Protein AF-A0A4S3JW71-F1 (afdb_monomer_lite)

Sequence (68 aa):
MQFANAAGATVIATTSSDEKAKKLKELGAEHVINYKSGANWGEIAHMLTPGNVGVDHIVEVGGSGTLN

Organism: NCBI:txid1220188

InterPro domains:
  IPR013149 Alcohol dehydrogenase-like, C-terminal [PF00107] (1-65)
  IPR036291 NAD(P)-binding domain superfamily [SSF51735] (2-67)
  IPR052711 Zinc-type Alcohol Dehydrogenase-like [PTHR45033] (1-67)

Foldseek 3Di:
DVVCVVVVHQAEAEDQDPVVQVVVVVVPHPHYHNVVVVDPVQQVQQVSDVVSPGDPDDDDPDPPPPDD

Secondary structure (DSSP, 8-state):
-HHHHHTT---EEEES-HHHHHHHHHTT-SEEEEGGGSS-HHHHHHHTSGGG---S-------S-S--

Radius of gyration: 12.13 Å; chains: 1; bounding box: 25×34×26 Å

pLDDT: mean 76.29, std 12.7, range [33.78, 88.0]

Structure (mmCIF, N/CA/C/O backbone):
data_AF-A0A4S3JW71-F1
#
_entry.id   AF-A0A4S3JW71-F1
#
loop_
_atom_site.group_PDB
_atom_site.id
_atom_site.type_symbol
_atom_site.label_atom_id
_atom_site.label_alt_id
_atom_site.label_comp_id
_atom_site.label_asym_id
_atom_site.label_entity_id
_atom_site.label_seq_id
_atom_site.pdbx_PDB_ins_code
_atom_site.Cartn_x
_atom_site.Cartn_y
_atom_site.Cartn_z
_atom_site.occupancy
_atom_site.B_iso_or_equiv
_atom_site.auth_seq_id
_atom_site.auth_comp_id
_atom_site.auth_asym_id
_atom_site.auth_atom_id
_atom_site.pdbx_PDB_model_num
ATOM 1 N N . MET A 1 1 ? -8.856 1.105 -1.002 1.00 61.34 1 MET A N 1
ATOM 2 C CA . MET A 1 1 ? -8.267 -0.021 -0.251 1.00 61.34 1 MET A CA 1
ATOM 3 C C . MET A 1 1 ? -9.088 -1.278 -0.462 1.00 61.34 1 MET A C 1
ATOM 5 O O . MET A 1 1 ? -8.725 -2.060 -1.318 1.00 61.34 1 MET A O 1
ATOM 9 N N . GLN A 1 2 ? -10.246 -1.412 0.191 1.00 71.81 2 GLN A N 1
ATOM 10 C CA . GLN A 1 2 ? -11.027 -2.658 0.196 1.00 71.81 2 GLN A CA 1
ATOM 11 C C . GLN A 1 2 ? -11.368 -3.206 -1.202 1.00 71.81 2 GLN A C 1
ATOM 13 O O . GLN A 1 2 ? -11.214 -4.398 -1.427 1.00 71.81 2 GLN A O 1
ATOM 18 N N . PHE A 1 3 ? -11.729 -2.350 -2.165 1.00 72.06 3 PHE A N 1
ATOM 19 C CA . PHE A 1 3 ? -11.965 -2.781 -3.552 1.00 72.06 3 PHE A CA 1
ATOM 20 C C . PHE A 1 3 ? -10.700 -3.253 -4.280 1.00 72.06 3 PHE A C 1
ATOM 22 O O . PHE A 1 3 ? -10.757 -4.212 -5.036 1.00 72.06 3 PHE A O 1
ATOM 29 N N . ALA A 1 4 ? -9.562 -2.600 -4.040 1.00 72.94 4 ALA A N 1
ATOM 30 C CA . ALA A 1 4 ? -8.291 -2.968 -4.655 1.00 72.94 4 ALA A CA 1
ATOM 31 C C . ALA A 1 4 ? -7.759 -4.287 -4.068 1.00 72.94 4 ALA A C 1
ATOM 33 O O . ALA A 1 4 ? -7.378 -5.176 -4.821 1.00 72.94 4 ALA A O 1
ATOM 34 N N . ASN A 1 5 ? -7.865 -4.474 -2.748 1.00 69.38 5 ASN A N 1
ATOM 35 C CA . ASN A 1 5 ? -7.570 -5.759 -2.109 1.00 69.38 5 ASN A CA 1
ATOM 36 C C . ASN A 1 5 ? -8.494 -6.873 -2.604 1.00 69.38 5 ASN A C 1
ATOM 38 O O . ASN A 1 5 ? -8.025 -7.966 -2.898 1.00 69.38 5 ASN A O 1
ATOM 42 N N . ALA A 1 6 ? -9.799 -6.607 -2.719 1.00 72.19 6 ALA A N 1
ATOM 43 C CA . ALA A 1 6 ? -10.755 -7.585 -3.236 1.00 72.19 6 ALA A CA 1
ATOM 44 C C . ALA A 1 6 ? -10.472 -7.970 -4.700 1.00 72.19 6 ALA A C 1
ATOM 46 O O . ALA A 1 6 ? -10.792 -9.081 -5.111 1.00 72.19 6 ALA A O 1
ATOM 47 N N . ALA A 1 7 ? -9.842 -7.076 -5.468 1.00 76.19 7 ALA A N 1
ATOM 48 C CA . ALA A 1 7 ? -9.378 -7.332 -6.828 1.00 76.19 7 ALA A CA 1
ATOM 49 C C . ALA A 1 7 ? -7.999 -8.024 -6.894 1.00 76.19 7 ALA A C 1
ATOM 51 O O . ALA A 1 7 ? -7.505 -8.274 -7.990 1.00 76.19 7 ALA A O 1
ATOM 52 N N . GLY A 1 8 ? -7.371 -8.328 -5.751 1.00 77.38 8 GLY A N 1
ATOM 53 C CA . GLY A 1 8 ? -6.042 -8.944 -5.687 1.00 77.38 8 GLY A CA 1
ATOM 54 C C . GLY A 1 8 ? -4.888 -7.993 -6.012 1.00 77.38 8 GLY A C 1
ATOM 55 O O . GLY A 1 8 ? -3.793 -8.454 -6.320 1.00 77.38 8 GLY A O 1
ATOM 56 N N . ALA A 1 9 ? -5.116 -6.679 -5.971 1.00 80.62 9 ALA A N 1
ATOM 57 C CA . ALA A 1 9 ? -4.076 -5.695 -6.238 1.00 80.62 9 ALA A CA 1
ATOM 58 C C . ALA A 1 9 ? -3.168 -5.486 -5.016 1.00 80.62 9 ALA A C 1
ATOM 60 O O . ALA A 1 9 ? -3.642 -5.436 -3.879 1.00 80.62 9 ALA A O 1
ATOM 61 N N . THR A 1 10 ? -1.875 -5.264 -5.259 1.00 82.69 10 THR A N 1
ATOM 62 C CA . THR A 1 10 ? -0.948 -4.744 -4.246 1.00 82.69 10 THR A CA 1
ATOM 63 C C . THR A 1 10 ? -1.269 -3.277 -3.986 1.00 82.69 10 THR A C 1
ATOM 65 O O . THR A 1 10 ? -1.219 -2.446 -4.894 1.00 82.69 10 THR A O 1
ATOM 68 N N . VAL A 1 11 ? -1.605 -2.940 -2.741 1.00 85.38 11 VAL A N 1
ATOM 69 C CA . VAL A 1 11 ? -2.032 -1.584 -2.383 1.00 85.38 11 VAL A CA 1
ATOM 70 C C . VAL A 1 11 ? -0.969 -0.871 -1.559 1.00 85.38 11 VAL A C 1
ATOM 72 O O . VAL A 1 11 ? -0.702 -1.231 -0.412 1.00 85.38 11 VAL A O 1
ATOM 75 N N . ILE A 1 12 ? -0.411 0.192 -2.137 1.00 87.12 12 ILE A N 1
ATOM 76 C CA . ILE A 1 12 ? 0.552 1.087 -1.493 1.00 87.12 12 ILE A CA 1
ATOM 77 C C . ILE A 1 12 ? -0.158 2.403 -1.167 1.00 87.12 12 ILE A C 1
ATOM 79 O O . ILE A 1 12 ? -0.706 3.060 -2.049 1.00 87.12 12 ILE A O 1
ATOM 83 N N . ALA A 1 13 ? -0.155 2.797 0.103 1.00 86.88 13 ALA A N 1
ATOM 84 C CA . ALA A 1 13 ? -0.756 4.039 0.574 1.00 86.88 13 ALA A CA 1
ATOM 85 C C . ALA A 1 13 ? 0.317 5.044 0.994 1.00 86.88 13 ALA A C 1
ATOM 87 O O . ALA A 1 13 ? 1.297 4.672 1.634 1.00 86.88 13 ALA A O 1
ATOM 88 N N . THR A 1 14 ? 0.110 6.329 0.723 1.00 86.38 14 THR A N 1
ATOM 89 C CA . THR A 1 14 ? 0.979 7.403 1.217 1.00 86.38 14 THR A CA 1
ATOM 90 C C . THR A 1 14 ? 0.234 8.262 2.240 1.00 86.38 14 THR A C 1
ATOM 92 O O . THR A 1 14 ? -0.966 8.512 2.128 1.00 86.38 14 THR A O 1
ATOM 95 N N . THR A 1 15 ? 0.921 8.694 3.296 1.00 86.38 15 THR A N 1
ATOM 96 C CA . THR A 1 15 ? 0.348 9.574 4.327 1.00 86.38 15 THR A CA 1
ATOM 97 C C . THR A 1 15 ? 1.425 10.455 4.949 1.00 86.38 15 THR A C 1
ATOM 99 O O . THR A 1 15 ? 2.605 10.152 4.872 1.00 86.38 15 THR A O 1
ATOM 102 N N . SER A 1 16 ? 1.030 11.554 5.582 1.00 82.88 16 SER A N 1
ATOM 103 C CA . SER A 1 16 ? 1.921 12.438 6.349 1.00 82.88 16 SER A CA 1
ATOM 104 C C . SER A 1 16 ? 1.839 12.218 7.859 1.00 82.88 16 SER A C 1
ATOM 106 O O . SER A 1 16 ? 2.408 12.993 8.630 1.00 82.88 16 SER A O 1
ATOM 108 N N . SER A 1 17 ? 1.069 11.230 8.313 1.00 83.50 17 SER A N 1
ATOM 109 C CA . SER A 1 17 ? 0.816 11.006 9.737 1.00 83.50 17 SER A CA 1
ATOM 110 C C . SER A 1 17 ? 0.844 9.522 10.069 1.00 83.50 17 SER A C 1
ATOM 112 O O . SER A 1 17 ? 0.106 8.743 9.463 1.00 83.50 17 SER A O 1
ATOM 114 N N . ASP A 1 18 ? 1.621 9.154 11.084 1.00 80.88 18 ASP A N 1
ATOM 115 C CA . ASP A 1 18 ? 1.709 7.786 11.604 1.00 80.88 18 ASP A CA 1
ATOM 116 C C . ASP A 1 18 ? 0.372 7.255 12.135 1.00 80.88 18 ASP A C 1
ATOM 118 O O . ASP A 1 18 ? 0.054 6.078 11.974 1.00 80.88 18 ASP A O 1
ATOM 122 N N . GLU A 1 19 ? -0.465 8.123 12.703 1.00 83.81 19 GLU A N 1
ATOM 123 C CA . GLU A 1 19 ? -1.807 7.742 13.154 1.00 83.81 19 GLU A CA 1
ATOM 124 C C . GLU A 1 19 ? -2.695 7.303 11.978 1.00 83.81 19 GLU A C 1
ATOM 126 O O . GLU A 1 19 ? -3.315 6.239 12.006 1.00 83.81 19 GLU A O 1
ATOM 131 N N . LYS A 1 20 ? -2.667 8.069 10.878 1.00 83.19 20 LYS A N 1
ATOM 132 C CA . LYS A 1 20 ? -3.328 7.690 9.623 1.00 83.19 20 LYS A CA 1
ATOM 133 C C . LYS A 1 20 ? -2.695 6.435 9.025 1.00 83.19 20 LYS A C 1
ATOM 135 O O . LYS A 1 20 ? -3.411 5.631 8.439 1.00 83.19 20 LYS A O 1
ATOM 140 N N . ALA A 1 21 ? -1.386 6.237 9.192 1.00 84.75 21 ALA A N 1
ATOM 141 C CA . ALA A 1 21 ? -0.697 5.064 8.667 1.00 84.75 21 ALA A CA 1
ATOM 142 C C . ALA A 1 21 ? -1.218 3.761 9.282 1.00 84.75 21 ALA A C 1
ATOM 144 O O . ALA A 1 21 ? -1.474 2.804 8.551 1.00 84.75 21 ALA A O 1
ATOM 145 N N . LYS A 1 22 ? -1.444 3.741 10.602 1.00 84.94 22 LYS A N 1
ATOM 146 C CA . LYS A 1 22 ? -2.054 2.590 11.289 1.00 84.94 22 LYS A CA 1
ATOM 147 C C . LYS A 1 22 ? -3.442 2.285 10.731 1.00 84.94 22 LYS A C 1
ATOM 149 O O . LYS A 1 22 ? -3.692 1.161 10.306 1.00 84.94 22 LYS A O 1
ATOM 154 N N . LYS A 1 23 ? -4.283 3.313 10.608 1.00 85.81 23 LYS A N 1
ATOM 155 C CA . LYS A 1 23 ? -5.638 3.169 10.068 1.00 85.81 23 LYS A CA 1
ATOM 156 C C . LYS A 1 23 ? -5.650 2.667 8.620 1.00 85.81 23 LYS A C 1
ATOM 158 O O . LYS A 1 23 ? -6.502 1.868 8.254 1.00 85.81 23 LYS A O 1
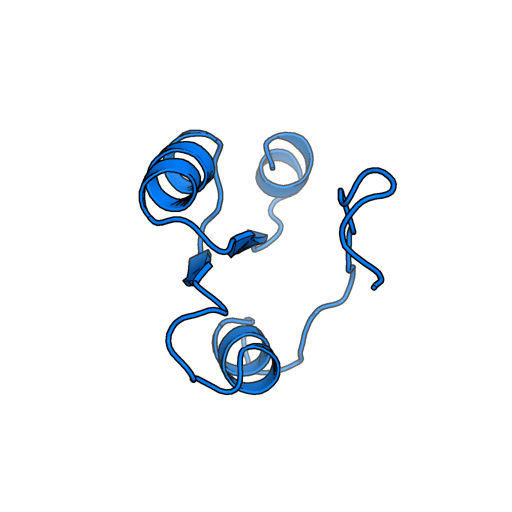ATOM 163 N N . LEU A 1 24 ? -4.704 3.106 7.787 1.00 85.81 24 LEU A N 1
ATOM 164 C CA . LEU A 1 24 ? -4.586 2.640 6.400 1.00 85.81 24 LEU A CA 1
ATOM 165 C C . LEU A 1 24 ? -4.230 1.150 6.327 1.00 85.81 24 LEU A C 1
ATOM 167 O O . LEU A 1 24 ? -4.812 0.446 5.504 1.00 85.81 24 LEU A O 1
ATOM 171 N N . LYS A 1 25 ? -3.351 0.660 7.213 1.00 84.50 25 LYS A N 1
ATOM 172 C CA . LYS A 1 25 ? -3.051 -0.778 7.325 1.00 84.50 25 LYS A CA 1
ATOM 173 C C . LYS A 1 25 ? -4.281 -1.583 7.736 1.00 84.50 25 LYS A C 1
ATOM 175 O O . LYS A 1 25 ? -4.586 -2.585 7.102 1.00 84.50 25 LYS A O 1
ATOM 180 N N . GLU A 1 26 ? -5.030 -1.115 8.734 1.00 84.62 26 GLU A N 1
ATOM 181 C CA . GLU A 1 26 ? -6.277 -1.768 9.169 1.00 84.62 26 GLU A CA 1
ATOM 182 C C . GLU A 1 26 ? -7.338 -1.818 8.057 1.00 84.62 26 GLU A C 1
ATOM 184 O O . GLU A 1 26 ? -8.127 -2.756 7.984 1.00 84.62 26 GLU A O 1
ATOM 189 N N . LEU A 1 27 ? -7.341 -0.832 7.155 1.00 82.31 27 LEU A N 1
ATOM 190 C CA . LEU A 1 27 ? -8.241 -0.778 5.999 1.00 82.31 27 LEU A CA 1
ATOM 191 C C . LEU A 1 27 ? -7.784 -1.636 4.806 1.00 82.31 27 LEU A C 1
ATOM 193 O O . LEU A 1 27 ? -8.488 -1.666 3.790 1.00 82.31 27 LEU A O 1
ATOM 197 N N . GLY A 1 28 ? -6.636 -2.311 4.916 1.00 79.88 28 GLY A N 1
ATOM 198 C CA . GLY A 1 28 ? -6.112 -3.233 3.910 1.00 79.88 28 GLY A CA 1
ATOM 199 C C . GLY A 1 28 ? -4.942 -2.705 3.079 1.00 79.88 28 GLY A C 1
ATOM 200 O O . GLY A 1 28 ? -4.570 -3.354 2.111 1.00 79.88 28 GLY A O 1
ATOM 201 N N . ALA A 1 29 ? -4.337 -1.561 3.405 1.00 85.69 29 ALA A N 1
ATOM 202 C CA . ALA A 1 29 ? -3.102 -1.169 2.725 1.00 85.69 29 ALA A CA 1
ATOM 203 C C . ALA A 1 29 ? -1.975 -2.157 3.067 1.00 85.69 29 ALA A C 1
ATOM 205 O O . ALA A 1 29 ? -1.593 -2.281 4.233 1.00 85.69 29 ALA A O 1
ATOM 206 N N . GLU A 1 30 ? -1.433 -2.825 2.052 1.00 85.31 30 GLU A N 1
ATOM 207 C CA . GLU A 1 30 ? -0.312 -3.758 2.198 1.00 85.31 30 GLU A CA 1
ATOM 208 C C . GLU A 1 30 ? 0.964 -3.009 2.598 1.00 85.31 30 GLU A C 1
ATOM 210 O O . GLU A 1 30 ? 1.668 -3.377 3.543 1.00 85.31 30 GLU A O 1
ATOM 215 N N . HIS A 1 31 ? 1.206 -1.873 1.945 1.00 87.00 31 HIS A N 1
ATOM 216 C CA . HIS A 1 31 ? 2.305 -0.984 2.280 1.00 87.00 31 HIS A CA 1
ATOM 217 C C . HIS A 1 31 ? 1.799 0.418 2.589 1.00 87.00 31 HIS A C 1
ATOM 219 O O . HIS A 1 31 ? 0.876 0.926 1.955 1.00 87.00 31 HIS A O 1
ATOM 225 N N . VAL A 1 32 ? 2.434 1.068 3.564 1.00 88.00 32 VAL A N 1
ATOM 226 C CA . VAL A 1 32 ? 2.154 2.463 3.900 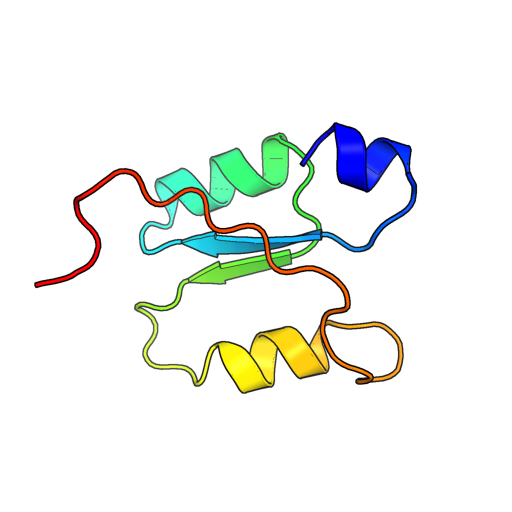1.00 88.00 32 VAL A CA 1
ATOM 227 C C . VAL A 1 32 ? 3.461 3.234 3.993 1.00 88.00 32 VAL A C 1
ATOM 229 O O . VAL A 1 32 ? 4.334 2.876 4.781 1.00 88.00 32 VAL A O 1
ATOM 232 N N . ILE A 1 33 ? 3.575 4.299 3.204 1.00 86.06 33 ILE A N 1
ATOM 233 C CA . ILE A 1 33 ? 4.741 5.176 3.128 1.00 86.06 33 ILE A CA 1
ATOM 234 C C . ILE A 1 33 ? 4.397 6.500 3.812 1.00 86.06 33 ILE A C 1
ATOM 236 O O . ILE A 1 33 ? 3.444 7.184 3.428 1.00 86.06 33 ILE A O 1
ATOM 240 N N . ASN A 1 34 ? 5.191 6.886 4.813 1.00 84.81 34 ASN A N 1
ATOM 241 C CA . ASN A 1 34 ? 5.114 8.229 5.373 1.00 84.81 34 ASN A CA 1
ATOM 242 C C . ASN A 1 34 ? 6.010 9.178 4.567 1.00 84.81 34 ASN A C 1
ATOM 244 O O . ASN A 1 34 ? 7.221 9.193 4.760 1.00 84.81 34 ASN A O 1
ATOM 248 N N . TYR A 1 35 ? 5.437 9.992 3.678 1.00 79.50 35 TYR A N 1
ATOM 249 C CA . TYR A 1 35 ? 6.240 10.856 2.801 1.00 79.50 35 TYR A CA 1
ATOM 250 C C . TYR A 1 35 ? 6.937 12.012 3.543 1.00 79.50 35 TYR A C 1
ATOM 252 O O . TYR A 1 35 ? 7.822 12.652 2.982 1.00 79.50 35 TYR A O 1
ATOM 260 N N . LYS A 1 36 ? 6.589 12.285 4.811 1.00 78.44 36 LYS A N 1
ATOM 261 C CA . LYS A 1 36 ? 7.301 13.275 5.640 1.00 78.44 36 LYS A CA 1
ATOM 262 C C . LYS A 1 36 ? 8.626 12.765 6.202 1.00 78.44 36 LYS A C 1
ATOM 264 O O . LYS A 1 36 ? 9.389 13.571 6.725 1.00 78.44 36 LYS A O 1
ATOM 269 N N . SER A 1 37 ? 8.932 11.472 6.091 1.00 71.25 37 SER A N 1
ATOM 270 C CA . SER A 1 37 ? 10.184 10.914 6.618 1.00 71.25 37 SER A CA 1
ATOM 271 C C . SER A 1 37 ? 11.427 11.288 5.796 1.00 71.25 37 SER A C 1
ATOM 273 O O . SER A 1 37 ? 12.504 10.768 6.064 1.00 71.25 37 SER A O 1
ATOM 275 N N . GLY A 1 38 ? 11.298 12.160 4.786 1.00 61.28 38 GLY A N 1
ATOM 276 C CA . GLY A 1 38 ? 12.415 12.647 3.969 1.00 61.28 38 GLY A CA 1
ATOM 277 C C . GLY A 1 38 ? 12.939 11.641 2.943 1.00 61.28 38 GLY A C 1
ATOM 278 O O . GLY A 1 38 ? 13.938 11.910 2.284 1.00 61.28 38 GLY A O 1
ATOM 279 N N . ALA A 1 39 ? 12.279 10.493 2.791 1.00 64.12 39 ALA A N 1
ATOM 280 C CA . ALA A 1 39 ? 12.657 9.491 1.809 1.00 64.12 39 ALA A CA 1
ATOM 281 C C . ALA A 1 39 ? 11.978 9.762 0.459 1.00 64.12 39 ALA A C 1
ATOM 283 O O . ALA A 1 39 ? 10.839 10.235 0.415 1.00 64.12 39 ALA A O 1
ATOM 284 N N . ASN A 1 40 ? 12.671 9.448 -0.640 1.00 79.38 40 ASN A N 1
ATOM 285 C CA . ASN A 1 40 ? 12.135 9.543 -1.996 1.00 79.38 40 ASN A CA 1
ATOM 286 C C . ASN A 1 40 ? 10.980 8.540 -2.158 1.00 79.38 40 ASN A C 1
ATOM 288 O O . ASN A 1 40 ? 11.178 7.376 -2.507 1.00 79.38 40 ASN A O 1
ATOM 292 N N . TRP A 1 41 ? 9.766 8.979 -1.824 1.00 81.62 41 TRP A N 1
ATOM 293 C CA . TRP A 1 41 ? 8.597 8.110 -1.709 1.00 81.62 41 TRP A CA 1
ATOM 294 C C . TRP A 1 41 ? 8.273 7.395 -3.025 1.00 81.62 41 TRP A C 1
ATOM 296 O O . TRP A 1 41 ? 7.758 6.281 -2.983 1.00 81.62 41 TRP A O 1
ATOM 306 N N . GLY A 1 42 ? 8.598 8.004 -4.171 1.00 79.44 42 GLY A N 1
ATOM 307 C CA . GLY A 1 42 ? 8.388 7.409 -5.490 1.00 79.44 42 GLY A CA 1
ATOM 308 C C . GLY A 1 42 ? 9.291 6.201 -5.729 1.00 79.44 42 GLY A C 1
ATOM 309 O O . GLY A 1 42 ? 8.827 5.169 -6.204 1.00 79.44 42 GLY A O 1
ATOM 310 N N . GLU A 1 43 ? 10.556 6.293 -5.320 1.00 83.81 43 GLU A N 1
ATOM 311 C CA . GLU A 1 43 ? 11.505 5.178 -5.399 1.00 83.81 43 GLU A CA 1
ATOM 312 C C . GLU A 1 43 ? 11.099 4.038 -4.459 1.00 83.81 43 GLU A C 1
ATOM 314 O O . GLU A 1 43 ? 11.106 2.872 -4.845 1.00 83.81 43 GLU A O 1
ATOM 319 N N . ILE A 1 44 ? 10.645 4.373 -3.248 1.00 84.12 44 ILE A N 1
ATOM 320 C CA . ILE A 1 44 ? 10.117 3.381 -2.305 1.00 84.12 44 ILE A CA 1
ATOM 321 C C . ILE A 1 44 ? 8.870 2.701 -2.875 1.00 84.12 44 ILE A C 1
ATOM 323 O O . ILE A 1 44 ? 8.787 1.479 -2.853 1.00 84.12 44 ILE A O 1
ATOM 327 N N . ALA A 1 45 ? 7.911 3.462 -3.407 1.00 84.44 45 ALA A N 1
ATOM 328 C CA . ALA A 1 45 ? 6.710 2.894 -4.014 1.00 84.44 45 ALA A CA 1
ATOM 329 C C . ALA A 1 45 ? 7.056 1.959 -5.182 1.00 84.44 45 ALA A C 1
ATOM 331 O O . ALA A 1 45 ? 6.472 0.887 -5.296 1.00 84.44 45 ALA A O 1
ATOM 332 N N . HIS A 1 46 ? 8.045 2.326 -5.997 1.00 84.44 46 HIS A N 1
ATOM 333 C CA . HIS A 1 46 ? 8.546 1.484 -7.076 1.00 84.44 46 HIS A CA 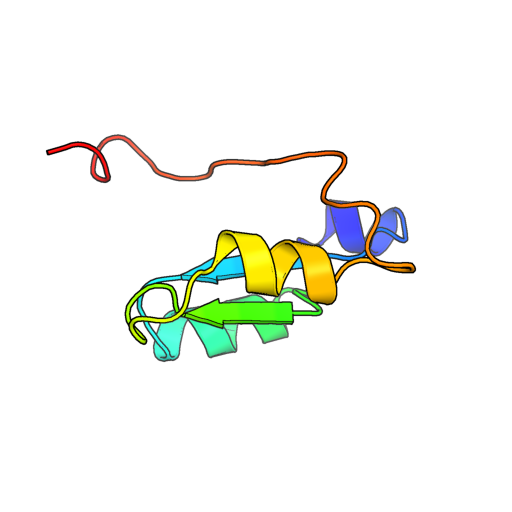1
ATOM 334 C C . HIS A 1 46 ? 9.158 0.174 -6.554 1.00 84.44 46 HIS A C 1
ATOM 336 O O . HIS A 1 46 ? 8.769 -0.895 -7.018 1.00 84.44 46 HIS A O 1
ATOM 342 N N . MET A 1 47 ? 10.027 0.234 -5.538 1.00 84.06 47 MET A N 1
ATOM 343 C CA . MET A 1 47 ? 10.633 -0.956 -4.915 1.00 84.06 47 MET A CA 1
ATOM 344 C C . MET A 1 47 ? 9.626 -1.880 -4.214 1.00 84.06 47 MET A C 1
ATOM 346 O O . MET A 1 47 ? 9.891 -3.061 -4.017 1.00 84.06 47 MET A O 1
ATOM 350 N N . LEU A 1 48 ? 8.483 -1.342 -3.791 1.00 83.69 48 LEU A N 1
ATOM 351 C CA . LEU A 1 48 ? 7.419 -2.110 -3.141 1.00 83.69 48 LEU A CA 1
ATOM 352 C C . LEU A 1 48 ? 6.495 -2.815 -4.142 1.00 83.69 48 LEU A C 1
ATOM 354 O O . LEU A 1 48 ? 5.655 -3.615 -3.736 1.00 83.69 48 LEU A O 1
ATOM 358 N N . THR A 1 49 ? 6.619 -2.523 -5.438 1.00 84.56 49 THR A N 1
ATOM 359 C CA . THR A 1 49 ? 5.817 -3.191 -6.470 1.00 84.56 49 THR A CA 1
ATOM 360 C C . THR A 1 49 ? 6.427 -4.548 -6.836 1.00 84.56 49 THR A C 1
ATOM 362 O O . TH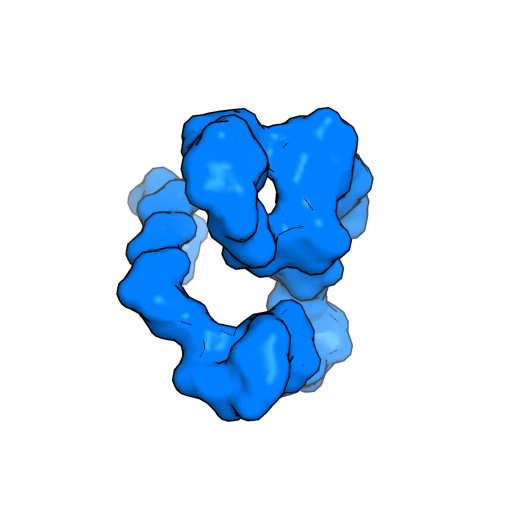R A 1 49 ? 7.655 -4.668 -6.900 1.00 84.56 49 THR A O 1
ATOM 365 N N . PRO A 1 50 ? 5.615 -5.586 -7.107 1.00 78.25 50 PRO A N 1
ATOM 366 C CA . PRO A 1 50 ? 6.128 -6.879 -7.549 1.00 78.25 50 PRO A CA 1
ATOM 367 C C . PRO A 1 50 ? 7.033 -6.736 -8.780 1.00 78.25 50 PRO A C 1
ATOM 369 O O . PRO A 1 50 ? 6.609 -6.252 -9.825 1.00 78.25 50 PRO A O 1
ATOM 372 N N . GLY A 1 51 ? 8.296 -7.148 -8.654 1.00 81.81 51 GLY A N 1
ATOM 373 C CA . GLY A 1 51 ? 9.270 -7.064 -9.747 1.00 81.81 51 GLY A CA 1
ATOM 374 C C . GLY A 1 51 ? 9.777 -5.654 -10.068 1.00 81.81 51 GLY A C 1
ATOM 375 O O . GLY A 1 51 ? 10.428 -5.495 -11.097 1.00 81.81 51 GLY A O 1
ATOM 376 N N . ASN A 1 52 ? 9.519 -4.654 -9.215 1.00 83.00 52 ASN A N 1
ATOM 377 C CA . ASN A 1 52 ? 9.928 -3.258 -9.416 1.00 83.00 52 ASN A CA 1
ATOM 378 C C . ASN A 1 52 ? 9.460 -2.702 -10.769 1.00 83.00 52 ASN A C 1
ATOM 380 O O . ASN A 1 52 ? 10.222 -2.072 -11.496 1.00 83.00 52 ASN A O 1
ATOM 384 N N . VAL A 1 53 ? 8.217 -2.986 -11.154 1.00 82.94 53 VAL A N 1
ATOM 385 C CA . VAL A 1 53 ? 7.650 -2.516 -12.430 1.00 82.94 53 VAL A CA 1
ATOM 386 C C . VAL A 1 53 ? 7.000 -1.136 -12.302 1.00 82.94 53 VAL A C 1
ATOM 388 O O . VAL A 1 53 ? 6.796 -0.455 -13.303 1.00 82.94 53 VAL A O 1
ATOM 391 N N . GLY A 1 54 ? 6.747 -0.679 -11.071 1.00 78.12 54 GLY A N 1
ATOM 392 C CA . GLY A 1 54 ? 6.039 0.567 -10.793 1.00 78.12 54 GLY A CA 1
ATOM 393 C C . GLY A 1 54 ? 4.543 0.361 -10.568 1.00 78.12 54 GLY A C 1
ATOM 394 O O . GLY A 1 54 ? 4.071 -0.757 -10.393 1.00 78.12 54 GLY A O 1
ATOM 395 N N . VAL A 1 55 ? 3.807 1.470 -10.491 1.00 78.31 55 VAL A N 1
ATOM 396 C CA . VAL A 1 55 ? 2.385 1.486 -10.122 1.00 78.31 55 VAL A CA 1
ATOM 397 C C . VAL A 1 55 ? 1.523 1.652 -11.370 1.00 78.31 55 VAL A C 1
ATOM 399 O O . VAL A 1 55 ? 1.661 2.649 -12.076 1.00 78.31 55 VAL A O 1
ATOM 402 N N . ASP A 1 56 ? 0.590 0.727 -11.600 1.00 77.25 56 ASP A N 1
ATOM 403 C CA . ASP A 1 56 ? -0.339 0.780 -12.740 1.00 77.25 56 ASP A CA 1
ATOM 404 C C . ASP A 1 56 ? -1.436 1.843 -12.574 1.00 77.25 56 ASP A C 1
ATOM 406 O O . ASP A 1 56 ? -1.885 2.465 -13.539 1.00 77.25 56 ASP A O 1
ATOM 410 N N . HIS A 1 57 ? -1.879 2.066 -11.333 1.00 76.81 57 HIS A N 1
ATOM 411 C CA . HIS A 1 57 ? -2.978 2.973 -11.017 1.00 76.81 57 HIS A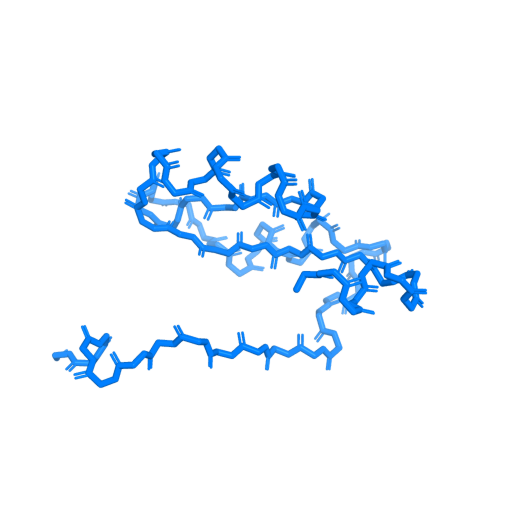 CA 1
ATOM 412 C C . HIS A 1 57 ? -2.675 3.825 -9.789 1.00 76.81 57 HIS A C 1
ATOM 414 O O . HIS A 1 57 ? -2.506 3.320 -8.680 1.00 76.81 57 HIS A O 1
ATOM 420 N N . ILE A 1 58 ? -2.675 5.142 -9.984 1.00 76.94 58 ILE A N 1
ATOM 421 C CA . ILE A 1 58 ? -2.535 6.120 -8.908 1.00 76.94 58 ILE A CA 1
ATOM 422 C C . ILE A 1 58 ? -3.917 6.702 -8.628 1.00 76.94 58 ILE A C 1
ATOM 424 O O . ILE A 1 58 ? -4.540 7.295 -9.506 1.00 76.94 58 ILE A O 1
ATOM 428 N N . VAL A 1 59 ? -4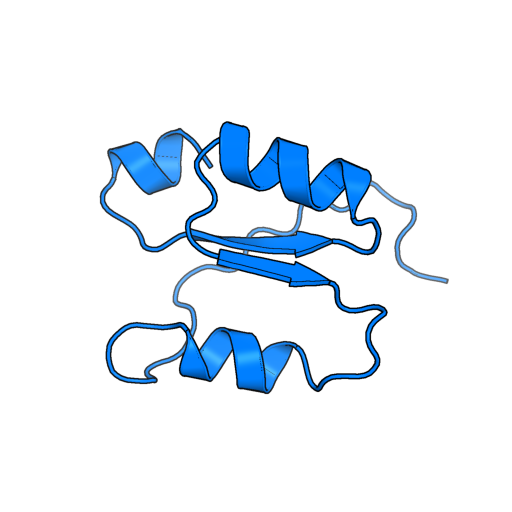.401 6.526 -7.399 1.00 74.56 59 VAL A N 1
ATOM 429 C CA . VAL A 1 59 ? -5.657 7.125 -6.937 1.00 74.56 59 VAL A CA 1
ATOM 430 C C . VAL A 1 59 ? -5.330 8.195 -5.909 1.00 74.56 59 VAL A C 1
ATOM 432 O O . VAL A 1 59 ? -4.951 7.887 -4.779 1.00 74.56 59 VAL A O 1
ATOM 435 N N . GLU A 1 60 ? -5.492 9.456 -6.298 1.00 67.94 60 GLU A N 1
ATOM 436 C CA . GLU A 1 60 ? -5.309 10.589 -5.401 1.00 67.94 60 GLU A CA 1
ATOM 437 C C . GLU A 1 60 ? -6.628 10.927 -4.698 1.00 67.94 60 GLU A C 1
ATOM 439 O O . GLU A 1 60 ? -7.622 11.291 -5.320 1.00 67.94 60 GLU A O 1
ATOM 444 N N . VAL A 1 61 ? -6.633 10.796 -3.373 1.00 64.69 61 VAL A N 1
ATOM 445 C CA . VAL A 1 61 ? -7.759 11.157 -2.495 1.00 64.69 61 VAL A CA 1
ATOM 446 C C . VAL A 1 61 ? -7.352 12.340 -1.610 1.00 64.69 61 VAL A C 1
ATOM 448 O O . VAL A 1 61 ? -7.472 12.320 -0.387 1.00 64.69 61 VAL A O 1
ATOM 451 N N . GLY A 1 62 ? -6.798 13.374 -2.242 1.00 56.03 62 GLY A N 1
ATOM 452 C CA . GLY A 1 62 ? -6.537 14.674 -1.634 1.00 56.03 62 GLY A CA 1
ATOM 453 C C . GLY A 1 62 ? -7.678 15.628 -1.963 1.00 56.03 62 GLY A C 1
ATOM 454 O O . GLY A 1 62 ? -7.722 16.196 -3.047 1.00 56.03 62 GLY A O 1
ATOM 455 N N . GLY A 1 63 ? -8.631 15.817 -1.049 1.00 46.19 63 GLY A N 1
ATOM 456 C CA . GLY A 1 63 ? -9.574 16.929 -1.184 1.00 46.19 63 GLY A CA 1
ATOM 457 C C . GLY A 1 63 ? -8.819 18.255 -1.064 1.00 46.19 63 GLY A C 1
ATOM 458 O O . GLY A 1 63 ? -8.126 18.432 -0.070 1.00 46.19 63 GLY A O 1
ATOM 459 N N . SER A 1 64 ? -8.922 19.125 -2.079 1.00 44.75 64 SER A N 1
ATOM 460 C CA . SER A 1 64 ? -8.687 20.592 -2.132 1.00 44.75 64 SER A CA 1
ATOM 461 C C . SER A 1 64 ? -7.803 21.286 -1.065 1.00 44.75 64 SER A C 1
ATOM 463 O O . SER A 1 64 ? -8.065 22.428 -0.701 1.00 44.75 64 SER A O 1
ATOM 465 N N . GLY A 1 65 ? -6.751 20.643 -0.562 1.00 48.78 65 GLY A N 1
ATOM 466 C CA . GLY A 1 65 ? -5.906 21.166 0.520 1.00 48.78 65 GLY A CA 1
ATOM 467 C C . GLY A 1 65 ? -4.470 20.650 0.487 1.00 48.78 65 GLY A C 1
ATOM 468 O O . GLY A 1 65 ? -3.783 20.680 1.504 1.00 48.78 65 GLY A O 1
ATOM 469 N N . THR A 1 66 ? -4.021 20.115 -0.651 1.00 45.00 66 THR A N 1
ATOM 470 C CA . THR A 1 66 ? -2.666 19.548 -0.812 1.00 45.00 66 THR A CA 1
ATOM 471 C C . THR A 1 66 ? -1.839 20.258 -1.893 1.00 45.00 66 THR A C 1
ATOM 473 O O . THR A 1 66 ? -0.711 19.860 -2.153 1.00 45.00 66 THR A O 1
ATOM 476 N N . LEU A 1 67 ? -2.365 21.353 -2.454 1.00 35.81 67 LEU A N 1
ATOM 477 C CA . LEU A 1 67 ? -1.637 22.315 -3.283 1.00 35.81 67 LEU A CA 1
ATOM 478 C C . LEU A 1 67 ? -1.625 23.659 -2.544 1.00 35.81 67 LEU A C 1
ATOM 480 O O . LEU A 1 67 ? -2.669 24.298 -2.434 1.00 35.81 67 LEU A O 1
ATOM 484 N N . ASN A 1 68 ? -0.463 24.046 -2.024 1.00 33.78 68 ASN A N 1
ATOM 485 C CA . ASN A 1 68 ? -0.110 25.436 -1.734 1.00 33.78 68 ASN A CA 1
ATOM 486 C C . ASN A 1 68 ? 1.082 25.794 -2.614 1.00 33.78 68 ASN A C 1
ATOM 488 O O . ASN A 1 68 ? 1.954 24.905 -2.765 1.00 33.78 68 ASN A O 1
#